Protein AF-A0A939SPZ0-F1 (afdb_monomer_lite)

Secondary structure (DSSP, 8-state):
-----------TT---EEEEPPPSS--GGGSS-HHHHHHHHHHHHH-SEEEESSHHHHHHHHHHTT-TTT--SEEEE---GGGGGGGS-THHHHHHTT-TT---------------------

Radius of gyration: 19.3 Å; chains: 1; bounding box: 54×43×50 Å

Sequence (122 aa):
MTQHFILFSKRREQKYFKYNGTPLKYMGKHMENVIDVANVQRNFYMADKIIVSNEHTKDILIETHNLKNVYSGKIVVAPSPRNSIFFTELRKIRQELDLENKKLFAICLLEGSIGKVKNQRM

pLDDT: mean 83.8, std 16.31, range [29.5, 96.62]

Structure (mmCIF, N/CA/C/O backbone):
data_AF-A0A939SPZ0-F1
#
_entry.id   AF-A0A939SPZ0-F1
#
loop_
_atom_site.group_PDB
_atom_site.id
_atom_site.type_symbol
_atom_site.label_atom_id
_atom_site.label_alt_id
_atom_site.label_comp_id
_atom_site.label_asym_id
_atom_site.label_entity_id
_atom_site.label_seq_id
_atom_site.pdbx_PDB_ins_code
_atom_site.Cartn_x
_atom_site.Cartn_y
_atom_site.Cartn_z
_atom_site.occupancy
_atom_site.B_iso_or_equiv
_atom_site.auth_seq_id
_atom_site.auth_comp_id
_atom_site.auth_asym_id
_atom_site.auth_atom_id
_atom_site.pdbx_PDB_model_nu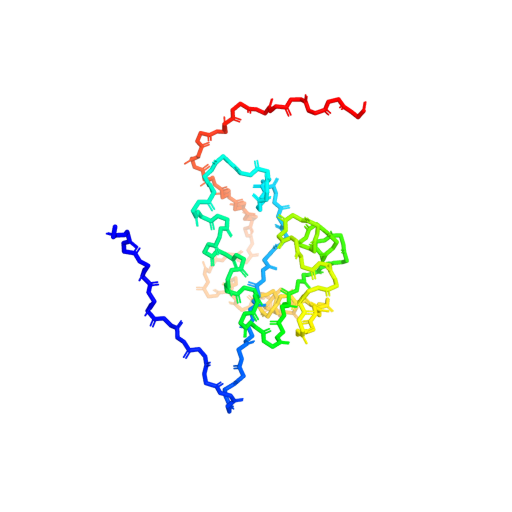m
ATOM 1 N N . MET A 1 1 ? 31.759 7.106 -7.374 1.00 29.62 1 MET A N 1
ATOM 2 C CA . MET A 1 1 ? 31.601 5.988 -6.418 1.00 29.62 1 MET A CA 1
ATOM 3 C C . MET A 1 1 ? 30.538 6.403 -5.402 1.00 29.62 1 MET A C 1
ATOM 5 O O . MET A 1 1 ? 30.865 6.928 -4.351 1.00 29.62 1 MET A O 1
ATOM 9 N N . THR A 1 2 ? 29.260 6.322 -5.772 1.00 29.50 2 THR A N 1
ATOM 10 C CA . THR A 1 2 ? 28.145 6.870 -4.980 1.00 29.50 2 THR A CA 1
ATOM 11 C C . THR A 1 2 ? 27.436 5.738 -4.243 1.00 29.50 2 THR A C 1
ATOM 13 O O . THR A 1 2 ? 26.942 4.795 -4.861 1.00 29.50 2 THR A O 1
ATOM 16 N N . GLN A 1 3 ? 27.453 5.827 -2.911 1.00 35.50 3 GLN A N 1
ATOM 17 C CA . GLN A 1 3 ? 26.886 4.876 -1.955 1.00 35.50 3 GLN A CA 1
ATOM 18 C C . GLN A 1 3 ? 25.441 4.492 -2.311 1.00 35.50 3 GLN A C 1
ATOM 20 O O . GLN A 1 3 ? 24.509 5.266 -2.113 1.00 35.50 3 GLN A O 1
ATOM 25 N N . HIS A 1 4 ? 25.248 3.268 -2.800 1.00 44.91 4 HIS A N 1
ATOM 26 C CA . HIS A 1 4 ? 23.952 2.601 -2.762 1.00 44.91 4 HIS A CA 1
ATOM 27 C C . HIS A 1 4 ? 23.803 1.967 -1.378 1.00 44.91 4 HIS A C 1
ATOM 29 O O . HIS A 1 4 ? 24.484 0.988 -1.073 1.00 44.91 4 HIS A O 1
ATOM 35 N N . PHE A 1 5 ? 22.914 2.492 -0.537 1.00 45.69 5 PHE A N 1
ATOM 36 C CA . PHE A 1 5 ? 22.523 1.811 0.697 1.00 45.69 5 PHE A CA 1
ATOM 37 C C . PHE A 1 5 ? 21.689 0.568 0.347 1.00 45.69 5 PHE A C 1
ATOM 39 O O . PHE A 1 5 ? 20.466 0.605 0.232 1.00 45.69 5 PHE A O 1
ATOM 46 N N . ILE A 1 6 ? 22.382 -0.554 0.145 1.00 56.12 6 ILE A N 1
ATOM 47 C CA . ILE A 1 6 ? 21.825 -1.898 -0.044 1.00 56.12 6 ILE A CA 1
ATOM 48 C C . ILE A 1 6 ? 21.655 -2.524 1.345 1.00 56.12 6 ILE A C 1
ATOM 50 O O . ILE A 1 6 ? 22.377 -3.443 1.711 1.00 56.12 6 ILE A O 1
ATOM 54 N N . LEU A 1 7 ? 20.744 -2.003 2.168 1.00 70.56 7 LEU A N 1
ATOM 55 C CA . LEU A 1 7 ? 20.513 -2.609 3.489 1.00 70.56 7 LEU A CA 1
ATOM 56 C C . LEU A 1 7 ? 19.603 -3.843 3.413 1.00 70.56 7 LEU A C 1
ATOM 58 O O . LEU A 1 7 ? 19.623 -4.678 4.311 1.00 70.56 7 LEU A O 1
ATOM 62 N N . PHE A 1 8 ? 18.842 -4.003 2.326 1.00 80.62 8 PHE A N 1
ATOM 63 C CA . PHE A 1 8 ? 17.942 -5.137 2.145 1.00 80.62 8 PHE A CA 1
ATOM 64 C C . PHE A 1 8 ? 18.077 -5.750 0.747 1.00 80.62 8 PHE A C 1
ATOM 66 O O . PHE A 1 8 ? 17.928 -5.071 -0.271 1.00 80.62 8 PHE A O 1
ATOM 73 N N . SER A 1 9 ? 18.342 -7.056 0.710 1.00 86.44 9 SER A N 1
ATOM 74 C CA . SER A 1 9 ? 18.336 -7.881 -0.497 1.00 86.44 9 SER A CA 1
ATOM 75 C C . SER A 1 9 ? 17.450 -9.096 -0.243 1.00 86.44 9 SER A C 1
ATOM 77 O O . SER A 1 9 ? 17.759 -9.936 0.601 1.00 86.44 9 SER A O 1
ATOM 79 N N . LYS A 1 10 ? 16.316 -9.152 -0.942 1.00 90.25 10 LYS A N 1
ATOM 80 C CA . LYS A 1 10 ? 15.332 -10.225 -0.812 1.00 90.25 10 LYS A CA 1
ATOM 81 C C . LYS A 1 10 ? 15.888 -11.497 -1.453 1.00 90.25 10 LYS A C 1
ATOM 83 O O . LYS A 1 10 ? 16.234 -11.494 -2.634 1.00 90.25 10 LYS A O 1
ATOM 88 N N . ARG A 1 11 ? 15.924 -12.587 -0.689 1.00 92.69 11 ARG A N 1
ATOM 89 C CA . ARG A 1 11 ? 16.310 -13.916 -1.179 1.00 92.69 11 ARG A CA 1
ATOM 90 C C . ARG A 1 11 ? 15.142 -14.609 -1.887 1.00 92.69 11 ARG A C 1
ATOM 92 O O . ARG A 1 11 ? 13.983 -14.244 -1.690 1.00 92.69 11 ARG A O 1
ATOM 99 N N . ARG A 1 12 ? 15.432 -15.604 -2.730 1.00 91.19 12 ARG A N 1
ATOM 100 C CA . ARG A 1 12 ? 14.430 -16.244 -3.610 1.00 91.19 12 ARG A CA 1
ATOM 101 C C . ARG A 1 12 ? 13.319 -16.961 -2.835 1.00 91.19 12 ARG A C 1
ATOM 103 O O . ARG A 1 12 ? 12.181 -16.993 -3.292 1.00 91.19 12 ARG A O 1
ATOM 110 N N . GLU A 1 13 ? 13.644 -17.503 -1.670 1.00 95.88 13 GLU A N 1
ATOM 111 C CA . GLU A 1 13 ? 12.740 -18.207 -0.760 1.00 95.88 13 GLU A CA 1
ATOM 112 C C . GLU A 1 13 ? 11.823 -17.270 0.041 1.00 95.88 13 GLU A C 1
ATOM 114 O O . GLU A 1 13 ? 10.797 -17.700 0.566 1.00 95.88 13 GLU A O 1
ATOM 119 N N . GLN A 1 14 ? 12.162 -15.981 0.133 1.00 94.38 14 GLN A N 1
ATOM 120 C CA . GLN A 1 14 ? 11.422 -15.024 0.949 1.00 94.38 14 GLN A CA 1
ATOM 121 C C . GLN A 1 14 ? 10.197 -14.480 0.211 1.00 94.38 14 GLN A C 1
ATOM 123 O O . GLN A 1 14 ? 10.233 -14.217 -0.993 1.00 94.38 14 GLN A O 1
ATOM 128 N N . LYS A 1 15 ? 9.120 -14.235 0.967 1.00 94.88 15 LYS A N 1
ATOM 129 C CA . LYS A 1 15 ? 7.937 -13.513 0.491 1.00 94.88 15 LYS A CA 1
ATOM 130 C C . LYS A 1 15 ? 7.891 -12.113 1.089 1.00 94.88 15 LYS A C 1
ATOM 132 O O . LYS A 1 15 ? 7.832 -11.957 2.304 1.00 94.88 15 LYS A O 1
ATOM 137 N N . TYR A 1 16 ? 7.914 -11.102 0.230 1.00 95.12 16 TYR A N 1
ATOM 138 C CA . TYR A 1 16 ? 7.877 -9.696 0.599 1.00 95.12 16 TYR A CA 1
ATOM 139 C C . TYR A 1 16 ? 6.549 -9.063 0.179 1.00 95.12 16 TYR A C 1
ATOM 141 O O . TYR A 1 16 ? 6.222 -8.987 -1.006 1.00 95.12 16 TYR A O 1
ATOM 149 N N . PHE A 1 17 ? 5.789 -8.598 1.167 1.00 93.88 17 PHE A N 1
ATOM 150 C CA . PHE A 1 17 ? 4.510 -7.923 0.978 1.00 93.88 17 PHE A CA 1
ATOM 151 C C . PHE A 1 17 ? 4.657 -6.452 1.357 1.00 93.88 17 PHE A C 1
ATOM 153 O O . PHE A 1 17 ? 5.172 -6.132 2.430 1.00 93.88 17 PHE A O 1
ATOM 160 N N . LYS A 1 18 ? 4.181 -5.555 0.494 1.00 91.94 18 LYS A N 1
ATOM 161 C CA . LYS A 1 18 ? 4.199 -4.111 0.732 1.00 91.94 18 LYS A CA 1
ATOM 162 C C . LYS A 1 18 ? 2.775 -3.572 0.726 1.00 91.94 18 LYS A C 1
ATOM 164 O O . LYS A 1 18 ? 2.040 -3.825 -0.217 1.00 91.94 18 LYS A O 1
ATOM 169 N N . TYR A 1 19 ? 2.392 -2.828 1.758 1.00 90.12 19 TYR A N 1
ATOM 170 C CA . TYR A 1 19 ? 1.121 -2.102 1.800 1.00 90.12 19 TYR A CA 1
ATOM 171 C C . TYR A 1 19 ? 1.362 -0.604 1.598 1.00 90.12 19 TYR A C 1
ATOM 173 O O . TYR A 1 19 ? 2.255 -0.035 2.234 1.00 90.12 19 TYR A O 1
ATOM 181 N N . ASN A 1 20 ? 0.529 0.028 0.771 1.00 85.44 20 ASN A N 1
ATOM 182 C CA . ASN A 1 20 ? 0.520 1.469 0.549 1.00 85.44 20 ASN A CA 1
ATOM 183 C C . ASN A 1 20 ? -0.896 2.031 0.749 1.00 85.44 20 ASN A C 1
ATOM 185 O O . ASN A 1 20 ? -1.881 1.491 0.246 1.00 85.44 20 ASN A O 1
ATOM 189 N N . GLY A 1 21 ? -0.984 3.133 1.499 1.00 86.94 21 GLY A N 1
ATOM 190 C CA . GLY A 1 21 ? -2.233 3.872 1.676 1.00 86.94 21 GLY A CA 1
ATOM 191 C C . GLY A 1 21 ? -2.624 4.665 0.430 1.00 86.94 21 GLY A C 1
ATOM 192 O O . GLY A 1 21 ? -1.809 4.861 -0.472 1.00 86.94 21 GLY A O 1
ATOM 193 N N . THR A 1 22 ? -3.868 5.140 0.406 1.00 89.69 22 THR A N 1
ATOM 194 C CA . THR A 1 22 ? -4.370 6.018 -0.657 1.00 89.69 22 THR A CA 1
ATOM 195 C C . THR A 1 22 ? -3.570 7.325 -0.672 1.00 89.69 22 THR A C 1
ATOM 197 O O . THR A 1 22 ? -3.505 8.004 0.358 1.00 89.69 22 THR A O 1
ATOM 200 N N . PRO A 1 23 ? -2.943 7.687 -1.798 1.00 87.12 23 PRO A N 1
ATOM 201 C CA . PRO A 1 23 ? -2.159 8.903 -1.895 1.00 87.12 23 PRO A CA 1
ATOM 202 C C . PRO A 1 23 ? -3.054 10.142 -1.890 1.00 87.12 23 PRO A C 1
ATOM 204 O O . PRO A 1 23 ? -4.083 10.171 -2.555 1.00 87.12 23 PRO A O 1
ATOM 207 N N . LEU A 1 24 ? -2.624 11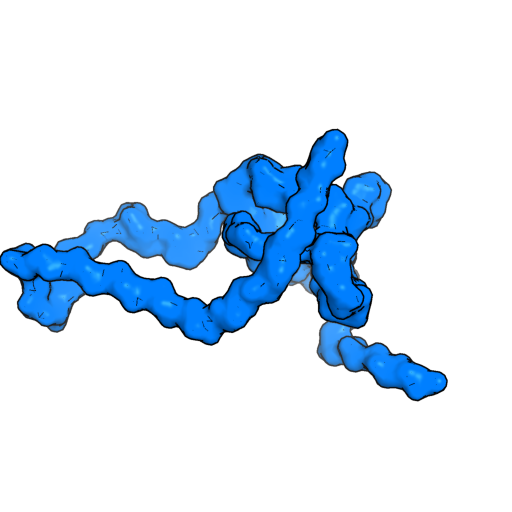.181 -1.170 1.00 87.25 24 LEU A N 1
ATOM 208 C CA . LEU A 1 24 ? -3.190 12.533 -1.277 1.00 87.25 24 LEU A CA 1
ATOM 209 C C . LEU A 1 24 ? -2.235 13.501 -1.993 1.00 87.25 24 LEU A C 1
ATOM 211 O O . LEU A 1 24 ? -2.671 14.414 -2.684 1.00 87.25 24 LEU A O 1
ATOM 215 N N . LYS A 1 25 ? -0.922 13.307 -1.822 1.00 85.31 25 LYS A N 1
ATOM 216 C CA . LYS A 1 25 ? 0.131 14.089 -2.484 1.00 85.31 25 LYS A CA 1
ATOM 217 C C . LYS A 1 25 ? 0.649 13.341 -3.711 1.00 85.31 25 LYS A C 1
ATOM 219 O O . LYS A 1 25 ? 0.623 12.109 -3.739 1.00 85.31 25 LYS A O 1
ATOM 224 N N . TYR A 1 26 ? 1.184 14.091 -4.674 1.00 86.69 26 TYR A N 1
ATOM 225 C CA . TYR A 1 26 ? 1.924 13.520 -5.797 1.00 86.69 26 TYR A CA 1
ATOM 226 C C . TYR A 1 26 ? 3.092 12.650 -5.315 1.00 86.69 26 TYR A C 1
ATOM 228 O O . TYR A 1 26 ? 3.727 12.939 -4.300 1.00 86.69 26 TYR A O 1
ATOM 236 N N . MET A 1 27 ? 3.363 11.578 -6.058 1.00 88.50 27 MET A N 1
ATOM 237 C CA . MET A 1 27 ? 4.393 10.584 -5.754 1.00 88.50 27 MET A CA 1
ATOM 238 C C . MET A 1 27 ? 5.019 10.020 -7.031 1.00 88.50 27 MET A C 1
ATOM 240 O O . MET A 1 27 ? 4.563 10.312 -8.139 1.00 88.50 27 MET A O 1
ATOM 244 N N . GLY A 1 28 ? 6.064 9.206 -6.872 1.00 89.88 28 GLY A N 1
ATOM 245 C CA . GLY A 1 28 ? 6.786 8.603 -7.989 1.00 89.88 28 GLY A CA 1
ATOM 246 C C . GLY A 1 28 ? 7.407 9.672 -8.888 1.00 89.88 28 GLY A C 1
ATOM 247 O O . GLY A 1 28 ? 7.903 10.682 -8.397 1.00 89.88 28 GLY A O 1
ATOM 248 N N . LYS A 1 29 ? 7.326 9.491 -10.207 1.00 90.56 29 LYS A N 1
ATOM 249 C CA . LYS A 1 29 ? 7.897 10.389 -11.231 1.00 90.56 29 LYS A CA 1
ATOM 250 C C . LYS A 1 29 ? 7.483 11.868 -11.134 1.00 90.56 29 LYS A C 1
ATOM 252 O O . LYS A 1 29 ? 8.093 12.703 -11.787 1.00 90.56 29 LYS A O 1
ATOM 257 N N . HIS A 1 30 ? 6.448 12.194 -10.359 1.00 88.50 30 HIS A N 1
ATOM 258 C CA . HIS A 1 30 ? 6.008 13.573 -10.125 1.00 88.50 30 HIS A CA 1
ATOM 259 C C . HIS A 1 30 ? 6.751 14.270 -8.973 1.00 88.50 30 HIS A C 1
ATOM 261 O O . HIS A 1 30 ? 6.528 15.455 -8.734 1.00 88.50 30 HIS A O 1
ATOM 267 N N . MET A 1 31 ? 7.614 13.556 -8.245 1.00 87.44 31 MET A N 1
ATOM 268 C CA . MET A 1 31 ? 8.489 14.137 -7.228 1.00 87.44 31 MET A CA 1
ATOM 269 C C . MET A 1 31 ? 9.762 14.719 -7.848 1.00 87.44 31 MET A C 1
ATOM 271 O O . MET A 1 31 ? 10.291 14.183 -8.817 1.00 87.44 31 MET A O 1
ATOM 275 N N . GLU A 1 32 ? 10.291 15.786 -7.245 1.00 87.75 32 GLU A N 1
ATOM 276 C CA . GLU A 1 32 ? 11.536 16.424 -7.705 1.00 87.75 32 GLU A CA 1
ATOM 277 C C . GLU A 1 32 ? 12.786 15.606 -7.331 1.00 87.75 32 GLU A C 1
ATOM 279 O O . GLU A 1 32 ? 13.758 15.579 -8.083 1.00 87.75 32 GLU A O 1
ATOM 284 N N . ASN A 1 33 ? 12.760 14.889 -6.198 1.00 88.94 33 ASN A N 1
ATOM 285 C CA . ASN A 1 33 ? 13.888 14.068 -5.758 1.00 88.94 33 ASN A CA 1
ATOM 286 C C . ASN A 1 33 ? 13.862 12.667 -6.389 1.00 88.94 33 ASN A C 1
ATOM 288 O O . ASN A 1 33 ? 13.196 11.752 -5.902 1.00 88.94 33 ASN A O 1
ATOM 292 N N . VAL A 1 34 ? 14.653 12.485 -7.444 1.00 87.38 34 VAL A N 1
ATOM 293 C CA . VAL A 1 34 ? 14.770 11.218 -8.183 1.00 87.38 34 VAL A CA 1
ATOM 294 C C . VAL A 1 34 ? 15.319 10.073 -7.321 1.00 87.38 34 VAL A C 1
ATOM 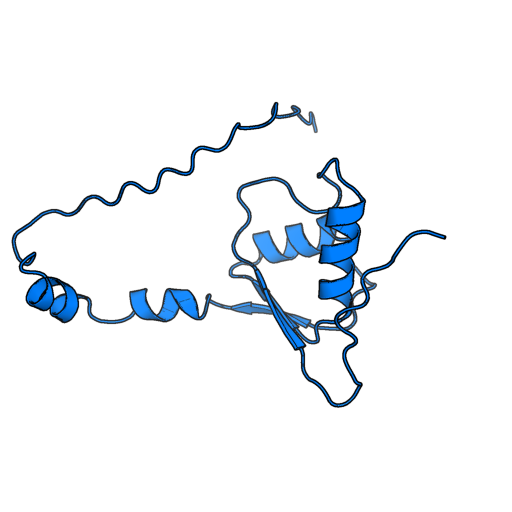296 O O . VAL A 1 34 ? 14.934 8.922 -7.524 1.00 87.38 34 VAL A O 1
ATOM 299 N N . ILE A 1 35 ? 16.184 10.359 -6.340 1.00 88.25 35 ILE A N 1
ATOM 300 C CA . ILE A 1 35 ? 16.773 9.323 -5.474 1.00 88.25 35 ILE A CA 1
ATOM 301 C C . ILE A 1 35 ? 15.686 8.677 -4.607 1.00 88.25 35 ILE A C 1
ATOM 303 O O . ILE A 1 35 ? 15.640 7.452 -4.477 1.00 88.25 35 ILE A O 1
ATOM 307 N N . ASP A 1 36 ? 14.765 9.481 -4.074 1.00 87.06 36 ASP A N 1
ATOM 308 C CA . ASP A 1 36 ? 13.641 8.982 -3.275 1.00 87.06 36 ASP A CA 1
ATOM 309 C C . ASP A 1 36 ? 12.719 8.098 -4.117 1.00 87.06 36 ASP A C 1
ATOM 311 O O . ASP A 1 36 ? 12.320 7.011 -3.687 1.00 87.06 36 ASP A O 1
ATOM 315 N N . VAL A 1 37 ? 12.443 8.523 -5.354 1.00 90.00 37 VAL A N 1
ATOM 316 C CA . VAL A 1 37 ? 11.645 7.746 -6.310 1.00 90.00 37 VAL A CA 1
ATOM 317 C C . VAL A 1 37 ? 12.311 6.404 -6.602 1.00 90.00 37 VAL A C 1
ATOM 319 O O . VAL A 1 37 ? 11.655 5.368 -6.498 1.00 90.00 37 VAL A O 1
ATOM 322 N N . ALA A 1 38 ? 13.615 6.397 -6.893 1.00 89.31 38 ALA A N 1
ATOM 323 C CA . ALA A 1 38 ? 14.367 5.178 -7.182 1.00 89.31 38 ALA A CA 1
ATOM 324 C C . ALA A 1 38 ? 14.361 4.195 -5.998 1.00 89.31 38 ALA A C 1
ATOM 326 O O . ALA A 1 38 ? 14.189 2.988 -6.190 1.00 89.31 38 ALA A O 1
ATOM 327 N N . ASN A 1 39 ? 14.482 4.699 -4.767 1.00 88.56 39 ASN A N 1
ATOM 328 C CA . ASN A 1 39 ? 14.436 3.878 -3.558 1.00 88.56 39 ASN A CA 1
ATOM 329 C C . ASN A 1 39 ? 13.067 3.216 -3.358 1.00 88.56 39 ASN A C 1
ATOM 331 O O . ASN A 1 39 ? 12.979 2.019 -3.065 1.00 88.56 39 ASN A O 1
ATOM 335 N N . VAL A 1 40 ? 11.980 3.969 -3.535 1.00 90.88 40 VAL A N 1
ATOM 336 C CA . VAL A 1 40 ? 10.616 3.429 -3.430 1.00 90.88 40 VAL A CA 1
ATOM 337 C C . VAL A 1 40 ? 10.343 2.431 -4.557 1.00 90.88 40 VAL A C 1
ATOM 339 O O . VAL A 1 40 ? 9.854 1.329 -4.304 1.00 90.88 40 VAL A O 1
ATOM 342 N N . GLN A 1 41 ? 10.730 2.771 -5.785 1.00 92.19 41 GLN A N 1
ATOM 343 C CA . GLN A 1 41 ? 10.544 1.929 -6.961 1.00 92.19 41 GLN A CA 1
ATOM 344 C C . GLN A 1 41 ? 11.306 0.598 -6.844 1.00 92.19 41 GLN A C 1
ATOM 346 O O . GLN A 1 41 ? 10.742 -0.461 -7.119 1.00 92.19 41 GLN A O 1
ATOM 351 N N . ARG A 1 42 ? 12.549 0.612 -6.341 1.00 90.56 42 ARG A N 1
ATOM 352 C CA . ARG A 1 42 ? 13.313 -0.610 -6.038 1.00 90.56 42 ARG A CA 1
ATOM 353 C C . ARG A 1 42 ? 12.565 -1.520 -5.063 1.00 90.56 42 ARG A C 1
ATOM 355 O O . ARG A 1 42 ? 12.484 -2.724 -5.299 1.00 90.56 42 ARG A O 1
ATOM 362 N N . ASN A 1 43 ? 11.998 -0.959 -3.994 1.00 92.00 43 ASN A N 1
ATOM 363 C CA . ASN A 1 43 ? 11.219 -1.736 -3.027 1.00 92.00 43 ASN A CA 1
ATOM 364 C C . ASN A 1 43 ? 9.987 -2.386 -3.671 1.00 92.00 43 ASN A C 1
ATOM 366 O O . ASN A 1 43 ? 9.672 -3.534 -3.357 1.00 92.00 43 ASN A O 1
ATOM 370 N N . PHE A 1 44 ? 9.321 -1.691 -4.597 1.00 94.50 44 PHE A N 1
ATOM 371 C CA . PHE A 1 44 ? 8.212 -2.272 -5.352 1.00 94.50 44 PHE A CA 1
ATOM 372 C C . PHE A 1 44 ? 8.656 -3.431 -6.234 1.00 94.50 44 PHE A C 1
ATOM 374 O O . PHE A 1 44 ? 8.035 -4.486 -6.166 1.00 94.50 44 PHE A O 1
ATOM 381 N N . TYR A 1 45 ? 9.762 -3.303 -6.970 1.00 94.06 45 TYR A N 1
ATOM 382 C CA . TYR A 1 45 ? 10.264 -4.405 -7.797 1.00 94.06 45 TYR A CA 1
ATOM 383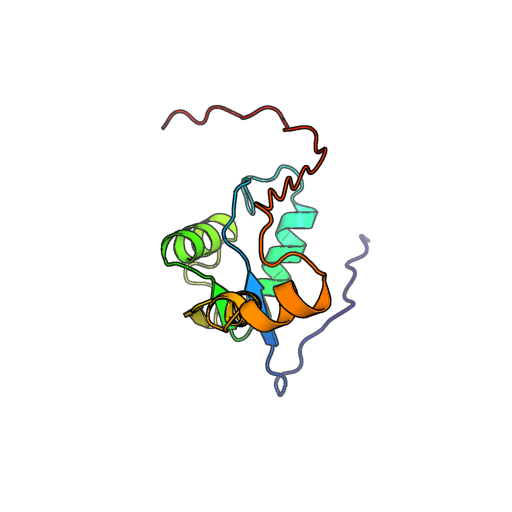 C C . TYR A 1 45 ? 10.686 -5.640 -6.993 1.00 94.06 45 TYR A C 1
ATOM 385 O O . TYR A 1 45 ? 10.641 -6.753 -7.511 1.00 94.06 45 TYR A O 1
ATOM 393 N N . MET A 1 46 ? 11.062 -5.476 -5.724 1.00 93.38 46 MET A N 1
ATOM 394 C CA . MET A 1 46 ? 11.381 -6.604 -4.845 1.00 93.38 46 MET A CA 1
ATOM 395 C C . MET A 1 46 ? 10.129 -7.298 -4.276 1.00 93.38 46 MET A C 1
ATOM 397 O O . MET A 1 46 ? 10.197 -8.469 -3.890 1.00 93.38 46 MET A O 1
ATOM 401 N N . ALA A 1 47 ? 8.991 -6.608 -4.186 1.00 94.88 47 ALA A N 1
ATOM 402 C CA . ALA A 1 47 ? 7.787 -7.123 -3.537 1.00 94.88 47 ALA A CA 1
ATOM 403 C C . ALA A 1 47 ? 7.109 -8.230 -4.360 1.00 94.88 47 ALA A C 1
ATOM 405 O O . ALA A 1 47 ? 6.866 -8.074 -5.550 1.00 94.88 47 ALA A O 1
ATOM 406 N N . ASP A 1 48 ? 6.716 -9.334 -3.722 1.00 96.62 48 ASP A N 1
ATOM 407 C CA . ASP A 1 48 ? 5.851 -10.342 -4.358 1.00 96.62 48 ASP A CA 1
ATOM 408 C C . ASP A 1 48 ? 4.421 -9.837 -4.503 1.00 96.62 48 ASP A C 1
ATOM 410 O O . ASP A 1 48 ? 3.735 -10.188 -5.466 1.00 96.62 48 ASP A O 1
ATOM 414 N N . LYS A 1 49 ? 3.962 -9.032 -3.535 1.00 96.00 49 LYS A N 1
ATOM 415 C CA . LYS A 1 49 ? 2.679 -8.344 -3.633 1.00 96.00 49 LYS A CA 1
ATOM 416 C C . LYS A 1 49 ? 2.751 -6.916 -3.122 1.00 96.00 49 LYS A C 1
ATOM 418 O O . LYS A 1 49 ? 3.305 -6.660 -2.050 1.00 96.00 49 LYS A O 1
ATOM 423 N N . ILE A 1 50 ? 2.096 -6.026 -3.853 1.00 95.81 50 ILE A N 1
ATOM 424 C CA . ILE A 1 50 ? 1.798 -4.659 -3.429 1.00 95.81 50 ILE A CA 1
ATOM 425 C C . ILE A 1 50 ? 0.301 -4.602 -3.134 1.00 95.81 50 ILE A C 1
ATOM 427 O O . ILE A 1 50 ? -0.507 -4.991 -3.969 1.00 95.81 50 ILE A O 1
ATOM 431 N N . ILE A 1 51 ? -0.072 -4.160 -1.942 1.00 95.38 51 ILE A N 1
ATOM 432 C CA . ILE A 1 51 ? -1.454 -4.101 -1.475 1.00 95.38 51 ILE A CA 1
ATOM 433 C C . ILE A 1 51 ? -1.870 -2.638 -1.405 1.00 95.38 51 ILE A C 1
ATOM 435 O O . ILE A 1 51 ? -1.189 -1.825 -0.775 1.00 95.38 51 ILE A O 1
ATOM 439 N N . VAL A 1 52 ? -2.996 -2.322 -2.035 1.00 95.44 52 VAL A N 1
ATOM 440 C CA . VAL A 1 52 ? -3.589 -0.982 -2.057 1.00 95.44 52 VAL A CA 1
ATOM 441 C C . VAL A 1 52 ? -5.079 -1.059 -1.749 1.00 95.44 52 VAL A C 1
ATOM 443 O O . VAL A 1 52 ? -5.710 -2.093 -1.946 1.00 95.44 52 VAL A O 1
ATOM 446 N N . SER A 1 53 ? -5.652 0.042 -1.263 1.00 92.88 53 SER A N 1
ATOM 447 C CA . SER A 1 53 ? -7.031 0.048 -0.750 1.00 92.88 53 SER A CA 1
ATOM 448 C C . SER A 1 53 ? -8.123 0.250 -1.810 1.00 92.88 53 SER A C 1
ATOM 450 O O . SER A 1 53 ? -9.295 0.092 -1.493 1.00 92.88 53 SER A O 1
ATOM 452 N N . ASN A 1 54 ? -7.784 0.640 -3.042 1.00 93.69 54 ASN A N 1
ATOM 453 C CA . ASN A 1 54 ? -8.746 0.872 -4.129 1.00 93.69 54 ASN A CA 1
ATOM 454 C C . ASN A 1 54 ? -8.060 0.797 -5.507 1.00 93.69 54 ASN A C 1
ATOM 456 O O . ASN A 1 54 ? -6.836 0.918 -5.598 1.00 93.69 54 ASN A O 1
ATOM 460 N N . GLU A 1 55 ? -8.857 0.629 -6.567 1.00 95.69 55 GLU A N 1
ATOM 461 C CA . GLU A 1 55 ? -8.373 0.545 -7.957 1.00 95.69 55 GLU A CA 1
ATOM 462 C C . GLU A 1 55 ? -7.698 1.842 -8.425 1.00 95.69 55 GLU A C 1
ATOM 464 O O . GLU A 1 55 ? -6.631 1.800 -9.025 1.00 95.69 55 GLU A O 1
ATOM 469 N N . HIS A 1 56 ? -8.224 3.009 -8.050 1.00 94.25 56 HIS A N 1
ATOM 470 C CA . HIS A 1 56 ? -7.618 4.286 -8.436 1.00 94.25 56 HIS A CA 1
ATOM 471 C C . HIS A 1 56 ? -6.162 4.423 -7.950 1.00 94.25 56 HIS A C 1
ATOM 473 O O . HIS A 1 56 ? -5.270 4.839 -8.686 1.00 94.25 56 HIS A O 1
ATOM 479 N N . THR A 1 57 ? -5.894 4.001 -6.712 1.00 94.44 57 THR A N 1
ATOM 480 C CA . THR A 1 57 ? -4.542 3.991 -6.139 1.00 94.44 57 THR A CA 1
ATOM 481 C C . THR A 1 57 ? -3.638 3.006 -6.868 1.00 94.44 57 THR A C 1
ATOM 483 O O . THR A 1 57 ? -2.459 3.298 -7.054 1.00 94.44 57 THR A O 1
ATOM 486 N N . LYS A 1 58 ? -4.170 1.847 -7.278 1.00 95.50 58 LYS A N 1
ATOM 487 C CA . LYS A 1 58 ? -3.431 0.859 -8.073 1.00 95.50 58 LYS A CA 1
ATOM 488 C C . LYS A 1 58 ? -2.964 1.474 -9.389 1.00 95.50 58 LYS A C 1
ATOM 490 O O . LYS A 1 58 ? -1.775 1.384 -9.689 1.00 95.50 58 LYS A O 1
ATOM 495 N N . ASP A 1 59 ? -3.857 2.139 -10.115 1.00 95.56 59 ASP A N 1
ATOM 496 C CA . ASP A 1 59 ? -3.542 2.754 -11.407 1.00 95.56 59 ASP A CA 1
ATOM 497 C C . ASP A 1 59 ? -2.489 3.860 -11.265 1.00 95.56 59 ASP A C 1
ATOM 499 O O . ASP A 1 59 ? -1.473 3.838 -11.967 1.00 95.56 59 ASP A O 1
ATOM 503 N N . ILE A 1 60 ? -2.652 4.748 -10.275 1.00 94.06 60 ILE A N 1
ATOM 504 C CA . ILE A 1 60 ? -1.658 5.786 -9.960 1.00 94.06 60 ILE A CA 1
ATOM 505 C C . ILE A 1 60 ? -0.300 5.159 -9.632 1.00 94.06 60 ILE A C 1
ATOM 507 O O . ILE A 1 60 ? 0.724 5.611 -10.142 1.00 94.06 60 ILE A O 1
ATOM 511 N N . LEU A 1 61 ? -0.246 4.123 -8.791 1.00 94.69 61 LEU A N 1
ATOM 512 C CA . LEU A 1 61 ? 1.021 3.485 -8.412 1.00 94.69 61 LEU A CA 1
ATOM 513 C C . LEU A 1 61 ? 1.729 2.867 -9.617 1.00 94.69 61 LEU A C 1
ATOM 515 O O . LEU A 1 61 ? 2.942 3.037 -9.766 1.00 94.69 61 LEU A O 1
ATOM 519 N N . ILE A 1 62 ? 0.969 2.185 -10.478 1.00 95.31 62 ILE A N 1
ATOM 520 C CA . ILE A 1 62 ? 1.488 1.556 -11.693 1.00 95.31 62 ILE A CA 1
ATOM 521 C C . ILE A 1 62 ? 2.130 2.598 -12.605 1.00 95.31 62 ILE A C 1
ATOM 523 O O . ILE A 1 62 ? 3.241 2.387 -13.098 1.00 95.31 62 ILE A O 1
ATOM 527 N N . GLU A 1 63 ? 1.439 3.715 -12.815 1.00 94.69 63 GLU A N 1
ATOM 528 C CA . GLU A 1 63 ? 1.867 4.759 -13.737 1.00 94.69 63 GLU A CA 1
ATOM 529 C C . GLU A 1 63 ? 3.026 5.599 -13.184 1.00 94.69 63 GLU A C 1
ATOM 531 O O . GLU A 1 63 ? 3.995 5.884 -13.891 1.00 94.69 63 GLU A O 1
ATOM 536 N N . THR A 1 64 ? 2.948 5.997 -11.915 1.00 93.62 64 THR A N 1
ATOM 537 C CA . THR A 1 64 ? 3.916 6.919 -11.305 1.00 93.62 64 THR A CA 1
ATOM 538 C C . THR A 1 64 ? 5.249 6.262 -10.965 1.00 93.62 64 THR A C 1
ATOM 540 O O . THR A 1 64 ? 6.263 6.956 -10.923 1.00 93.62 64 THR A O 1
ATOM 543 N N . HIS A 1 65 ? 5.276 4.943 -10.752 1.00 94.31 65 HIS A N 1
ATOM 544 C CA . HIS A 1 65 ? 6.493 4.187 -10.427 1.00 94.31 65 HIS A CA 1
ATOM 545 C C . HIS A 1 65 ? 6.943 3.260 -11.564 1.00 94.31 65 HIS A C 1
ATOM 547 O O . HIS A 1 65 ? 7.764 2.372 -11.341 1.00 94.31 65 HIS A O 1
ATOM 553 N N . ASN A 1 66 ? 6.420 3.455 -12.781 1.00 94.56 66 ASN A N 1
ATOM 554 C CA . ASN A 1 66 ? 6.806 2.701 -13.980 1.00 94.56 66 ASN A CA 1
ATOM 555 C C . ASN A 1 66 ? 6.726 1.173 -13.787 1.00 94.56 66 ASN A C 1
ATOM 557 O O . ASN A 1 66 ? 7.623 0.421 -14.174 1.00 94.56 66 ASN A O 1
ATOM 561 N N . LEU A 1 67 ? 5.654 0.696 -13.148 1.00 95.50 67 LEU A N 1
ATOM 562 C CA . LEU A 1 67 ? 5.474 -0.733 -12.859 1.00 95.50 67 LEU A CA 1
ATOM 563 C C . LEU A 1 67 ? 4.821 -1.481 -14.027 1.00 95.50 67 LEU A C 1
ATOM 565 O O . LEU A 1 67 ? 4.911 -2.708 -14.099 1.00 95.50 67 LEU A O 1
ATOM 569 N N . LYS A 1 68 ? 4.168 -0.754 -14.943 1.00 95.56 68 LYS A N 1
ATOM 570 C CA . LYS A 1 68 ? 3.452 -1.323 -16.089 1.00 95.56 68 LYS A CA 1
ATOM 571 C C . LYS A 1 68 ? 4.384 -2.211 -16.916 1.00 95.56 68 LYS A C 1
ATOM 573 O O . LYS A 1 68 ? 5.428 -1.753 -17.362 1.00 95.56 68 LYS A O 1
ATOM 578 N N . ASN A 1 69 ? 3.990 -3.466 -17.126 1.00 93.19 69 ASN A N 1
ATOM 579 C CA . ASN A 1 69 ? 4.709 -4.483 -17.911 1.00 93.19 69 ASN A CA 1
ATOM 580 C C . ASN A 1 69 ? 6.113 -4.880 -17.402 1.00 93.19 69 ASN A C 1
ATOM 582 O O . ASN A 1 69 ? 6.749 -5.725 -18.024 1.00 93.19 69 ASN A O 1
ATOM 586 N N . VAL A 1 70 ? 6.598 -4.309 -16.294 1.00 95.06 70 VAL A N 1
ATOM 587 C CA . VAL A 1 70 ? 7.945 -4.578 -15.751 1.00 95.06 70 VAL A CA 1
ATOM 588 C C . VAL A 1 70 ? 7.876 -5.243 -14.378 1.00 95.06 70 VAL A C 1
ATOM 590 O O . VAL A 1 70 ? 8.708 -6.084 -14.043 1.00 95.06 70 VAL A O 1
ATOM 593 N N . TYR A 1 71 ? 6.881 -4.888 -13.562 1.00 96.19 71 TYR A N 1
ATOM 594 C CA . TYR A 1 71 ? 6.694 -5.496 -12.251 1.00 96.19 71 TYR A CA 1
ATOM 595 C C . TYR A 1 71 ? 6.214 -6.948 -12.379 1.00 96.19 71 TYR A C 1
ATOM 597 O O . TYR A 1 71 ? 5.173 -7.216 -12.973 1.00 96.19 71 TYR A O 1
ATOM 605 N N . SER A 1 72 ? 6.968 -7.883 -11.797 1.00 94.25 72 SER A N 1
ATOM 606 C CA . SER A 1 72 ? 6.707 -9.328 -11.879 1.00 94.25 72 SER A CA 1
ATOM 607 C C . SER A 1 72 ? 5.833 -9.882 -10.748 1.00 94.25 72 SER A C 1
ATOM 609 O O . SER A 1 72 ? 5.413 -11.039 -10.804 1.00 94.25 72 SER A O 1
ATOM 611 N N . GLY A 1 73 ? 5.567 -9.089 -9.707 1.00 95.12 73 GLY A N 1
ATOM 612 C CA . GLY A 1 73 ? 4.677 -9.474 -8.614 1.00 95.12 73 GLY A CA 1
ATOM 613 C C . GLY A 1 73 ? 3.207 -9.158 -8.904 1.00 95.12 73 GLY A C 1
ATOM 614 O O . GLY A 1 73 ? 2.809 -8.883 -10.035 1.00 95.12 73 GLY A O 1
ATOM 615 N N . LYS A 1 74 ? 2.368 -9.202 -7.864 1.00 96.31 74 LYS A N 1
ATOM 616 C CA . LYS A 1 74 ? 0.923 -8.939 -7.981 1.00 96.31 74 LYS A CA 1
ATOM 617 C C . LYS A 1 74 ? 0.520 -7.688 -7.216 1.00 96.31 74 LYS A C 1
ATOM 619 O O . LYS A 1 74 ? 0.784 -7.582 -6.022 1.00 96.31 74 LYS A O 1
ATOM 624 N N . ILE A 1 75 ? -0.193 -6.778 -7.871 1.00 96.31 75 ILE A N 1
ATOM 625 C CA . ILE A 1 75 ? -0.855 -5.676 -7.170 1.00 96.31 75 ILE A CA 1
ATOM 626 C C . ILE A 1 75 ? -2.259 -6.141 -6.782 1.00 96.31 75 ILE A C 1
ATOM 628 O O . ILE A 1 75 ? -3.047 -6.529 -7.643 1.00 96.31 75 ILE A O 1
ATOM 632 N N . VAL A 1 76 ? -2.545 -6.152 -5.483 1.00 96.12 76 VAL A N 1
ATOM 633 C CA . VAL A 1 76 ? -3.800 -6.628 -4.900 1.00 96.12 76 VAL A CA 1
ATOM 634 C C . VAL A 1 76 ? -4.569 -5.441 -4.345 1.00 96.12 76 VAL A C 1
ATOM 636 O O . VAL A 1 76 ? -4.045 -4.682 -3.529 1.00 96.12 76 VAL A O 1
ATOM 639 N N . VAL A 1 77 ? -5.825 -5.313 -4.759 1.00 96.06 77 VAL A N 1
ATOM 640 C CA . VAL A 1 77 ? -6.756 -4.359 -4.162 1.00 96.06 77 VAL A CA 1
ATOM 641 C C . VAL A 1 77 ? -7.472 -5.056 -3.012 1.00 96.06 77 VAL A C 1
ATOM 643 O O . VAL A 1 77 ? -8.210 -6.015 -3.225 1.00 96.06 77 VAL A O 1
ATOM 646 N N . ALA A 1 78 ? -7.191 -4.622 -1.786 1.00 92.44 78 ALA A N 1
ATOM 647 C CA . ALA A 1 78 ? -7.782 -5.174 -0.573 1.00 92.44 78 ALA A CA 1
ATOM 648 C C . ALA A 1 78 ? -7.830 -4.113 0.539 1.00 92.44 78 ALA A C 1
ATOM 650 O O . ALA A 1 78 ? -6.980 -3.217 0.567 1.00 92.44 78 ALA A O 1
ATOM 651 N N . PRO A 1 79 ? -8.780 -4.213 1.488 1.00 86.88 79 PRO A N 1
ATOM 652 C CA . PRO A 1 79 ? -8.824 -3.319 2.636 1.00 86.88 79 PRO A CA 1
ATOM 653 C C . PRO A 1 79 ? -7.508 -3.322 3.418 1.00 86.88 79 PRO A C 1
ATOM 655 O O . PRO A 1 79 ? -6.874 -4.362 3.608 1.00 86.88 79 PRO A O 1
ATOM 658 N N . SER A 1 80 ? -7.118 -2.149 3.916 1.00 86.12 80 SER A N 1
ATOM 659 C CA . SER A 1 80 ? -5.991 -2.016 4.839 1.00 86.12 80 SER A CA 1
ATOM 660 C C . SER A 1 80 ? -6.180 -2.912 6.065 1.00 86.12 80 SER A C 1
ATOM 662 O O . SER A 1 80 ? -7.186 -2.748 6.763 1.00 86.12 80 SER A O 1
ATOM 664 N N . PRO A 1 81 ? -5.201 -3.762 6.429 1.00 85.62 81 PRO A N 1
ATOM 665 C CA . PRO A 1 81 ? -5.260 -4.521 7.677 1.00 85.62 81 PRO A CA 1
ATOM 666 C C . PRO A 1 81 ? -5.431 -3.619 8.907 1.00 85.62 81 PRO A C 1
ATOM 668 O O . PRO A 1 81 ? -6.119 -3.988 9.855 1.00 85.62 81 PRO A O 1
ATOM 671 N N . ARG A 1 82 ? -4.873 -2.397 8.872 1.00 85.19 82 ARG A N 1
ATOM 672 C CA . ARG A 1 82 ? -5.021 -1.402 9.948 1.00 85.19 82 ARG A CA 1
ATOM 673 C C . ARG A 1 82 ? -6.465 -0.924 10.112 1.00 85.19 82 ARG A C 1
ATOM 675 O O . ARG A 1 82 ? -6.863 -0.580 11.217 1.00 85.19 82 ARG A O 1
ATOM 682 N N . ASN A 1 83 ? -7.247 -0.918 9.037 1.00 88.50 83 ASN A N 1
ATOM 683 C CA . ASN A 1 83 ? -8.628 -0.449 9.082 1.00 88.50 83 ASN A CA 1
ATOM 684 C C . ASN A 1 83 ? -9.592 -1.516 9.621 1.00 88.50 83 ASN A C 1
ATOM 686 O O . ASN A 1 83 ? -10.769 -1.220 9.793 1.00 88.50 83 ASN A O 1
ATOM 690 N N . SER A 1 84 ? -9.112 -2.730 9.917 1.00 88.31 84 SER A N 1
ATOM 691 C CA . SER A 1 84 ? -9.932 -3.812 10.479 1.00 88.31 84 SER A CA 1
ATOM 692 C C . SER A 1 84 ? -10.662 -3.403 11.764 1.00 88.31 84 SER A C 1
ATOM 694 O O . SER A 1 84 ? -11.826 -3.750 11.935 1.00 88.31 84 SER A O 1
ATOM 696 N N . ILE A 1 85 ? -10.028 -2.597 12.623 1.00 87.31 85 ILE A N 1
ATOM 697 C CA . ILE A 1 85 ? -10.615 -2.141 13.891 1.00 87.31 85 ILE A CA 1
ATOM 698 C C . ILE A 1 85 ? -11.882 -1.293 13.701 1.00 87.31 85 ILE A C 1
ATOM 700 O O . ILE A 1 85 ? -12.764 -1.315 14.556 1.00 87.31 85 ILE A O 1
ATOM 704 N N . PHE A 1 86 ? -12.032 -0.603 12.564 1.00 85.25 86 PHE A N 1
ATOM 705 C CA . PHE A 1 86 ? -13.242 0.174 12.269 1.00 85.25 86 PHE A CA 1
ATOM 706 C C . PHE A 1 86 ? -14.477 -0.703 12.031 1.00 85.25 86 PHE A C 1
ATOM 708 O O . PHE A 1 86 ? -15.592 -0.194 12.057 1.00 85.25 86 PHE A O 1
ATOM 715 N N . PHE A 1 87 ? -14.287 -2.010 11.830 1.00 84.75 87 PHE A N 1
ATOM 716 C CA . PHE A 1 87 ? -15.366 -2.992 11.712 1.00 84.75 87 PHE A CA 1
ATOM 717 C C . PHE A 1 87 ? -15.680 -3.695 13.045 1.00 84.75 87 PHE A C 1
ATOM 719 O O . PHE A 1 87 ? -16.466 -4.637 13.066 1.00 84.75 87 PHE A O 1
ATOM 726 N N . THR A 1 88 ? -15.068 -3.263 14.154 1.00 84.25 88 THR A N 1
ATOM 727 C CA . THR A 1 88 ? -15.304 -3.810 15.501 1.00 84.25 88 THR A CA 1
ATOM 728 C C . THR A 1 88 ? -16.104 -2.839 16.372 1.00 84.25 88 THR A C 1
ATOM 730 O O . THR A 1 88 ? -16.133 -1.635 16.113 1.00 84.25 88 THR A O 1
ATOM 733 N N . GLU 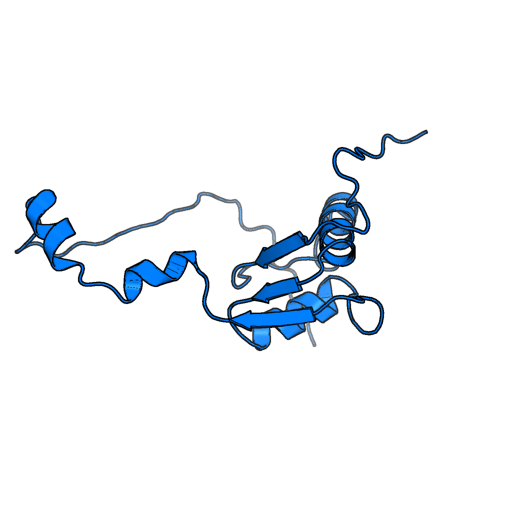A 1 89 ? -16.767 -3.341 17.418 1.00 81.00 89 GLU A N 1
ATOM 734 C CA . GLU A 1 89 ? -17.553 -2.486 18.311 1.00 81.00 89 GLU A CA 1
ATOM 735 C C . GLU A 1 89 ? -16.674 -1.560 19.169 1.00 81.00 89 GLU A C 1
ATOM 737 O O . GLU A 1 89 ? -15.950 -1.994 20.064 1.00 81.00 89 GLU A O 1
ATOM 742 N N . LEU A 1 90 ? -16.820 -0.249 18.961 1.00 79.69 90 LEU A N 1
ATOM 743 C CA . LEU A 1 90 ? -16.080 0.801 19.677 1.00 79.69 90 LEU A CA 1
ATOM 744 C C . LEU A 1 90 ? -16.603 1.080 21.097 1.00 79.69 90 LEU A C 1
ATOM 746 O O . LEU A 1 90 ? -16.061 1.938 21.797 1.00 79.69 90 LEU A O 1
ATOM 750 N N . ARG A 1 91 ? -17.672 0.396 21.531 1.00 79.19 91 ARG A N 1
ATOM 751 C CA . ARG A 1 91 ? -18.349 0.670 22.808 1.00 79.19 91 ARG A CA 1
ATOM 752 C C . ARG A 1 91 ? -17.403 0.498 23.995 1.00 79.19 91 ARG A C 1
ATOM 754 O O . ARG A 1 91 ? -17.370 1.376 24.846 1.00 79.19 91 ARG A O 1
ATOM 761 N N . LYS A 1 92 ? -16.570 -0.548 23.990 1.00 84.75 92 LYS A N 1
ATOM 762 C CA . LYS A 1 92 ? -15.601 -0.827 25.066 1.00 84.75 92 LYS A CA 1
ATOM 763 C C . LYS A 1 92 ? -14.595 0.309 25.265 1.00 84.75 92 LYS A C 1
ATOM 765 O O . LYS A 1 92 ? -14.402 0.758 26.384 1.00 84.75 92 LYS A O 1
ATOM 770 N N . ILE A 1 93 ? -14.055 0.856 24.173 1.00 87.81 93 ILE A N 1
ATOM 771 C CA . ILE A 1 93 ? -13.073 1.953 24.223 1.00 87.81 93 ILE A CA 1
ATOM 772 C C . ILE A 1 93 ? -13.686 3.217 24.846 1.00 87.81 93 ILE A C 1
ATOM 774 O O . ILE A 1 93 ? -13.022 3.935 25.587 1.00 87.81 93 ILE A O 1
ATOM 778 N N . ARG A 1 94 ? -14.967 3.506 24.576 1.00 88.62 94 ARG A N 1
ATOM 779 C CA . ARG A 1 94 ? -15.641 4.673 25.175 1.00 88.62 94 ARG A CA 1
ATOM 780 C C . ARG A 1 94 ? -15.900 4.500 26.669 1.00 88.62 94 ARG A C 1
ATOM 782 O O . ARG A 1 94 ? -15.856 5.501 27.375 1.00 88.62 94 ARG A O 1
ATOM 789 N N . GLN A 1 95 ? -16.164 3.272 27.116 1.00 89.38 95 GLN A N 1
ATOM 790 C CA . GLN A 1 95 ? -16.338 2.940 28.533 1.00 89.38 95 GLN A CA 1
ATOM 791 C C . GLN A 1 95 ? -15.006 3.057 29.282 1.00 89.38 95 GLN A C 1
ATOM 793 O O . GLN A 1 95 ? -14.930 3.736 30.298 1.00 89.38 95 GLN A O 1
ATOM 798 N N . GLU A 1 96 ? -13.935 2.477 28.731 1.00 91.50 96 GLU A N 1
ATOM 799 C CA . GLU A 1 96 ? -12.583 2.530 29.313 1.00 91.50 96 GLU A CA 1
ATOM 800 C C . GLU A 1 96 ? -12.046 3.961 29.469 1.00 91.50 96 GLU A C 1
ATOM 802 O O . GLU A 1 96 ? -11.257 4.228 30.371 1.00 91.50 96 GLU A O 1
ATOM 807 N N . LEU A 1 97 ? -12.476 4.884 28.605 1.00 91.44 97 LEU A N 1
ATOM 808 C CA . LEU A 1 97 ? -12.025 6.278 28.604 1.00 91.44 97 LEU A CA 1
ATOM 809 C C . LEU A 1 97 ? -13.006 7.266 29.266 1.00 91.44 97 LEU A C 1
ATOM 811 O O . LEU A 1 97 ? -12.724 8.463 29.265 1.00 91.44 97 LEU A O 1
ATOM 815 N N . ASP A 1 98 ? -14.147 6.810 29.800 1.00 92.00 98 ASP A N 1
ATOM 816 C CA . ASP A 1 98 ? -15.202 7.666 30.382 1.00 92.00 98 ASP A CA 1
ATOM 817 C C . ASP A 1 98 ? -15.750 8.740 29.398 1.00 92.00 98 ASP A C 1
ATOM 819 O O . ASP A 1 98 ? -15.836 9.952 29.659 1.00 92.00 98 ASP A O 1
ATOM 823 N N . LEU A 1 99 ? -16.088 8.290 28.180 1.00 91.69 99 LEU A N 1
ATOM 824 C CA . LEU A 1 99 ? -16.501 9.131 27.040 1.00 91.69 99 LEU A CA 1
ATOM 825 C C . LEU A 1 99 ? -17.879 8.768 26.455 1.00 91.69 99 LEU A C 1
ATOM 827 O O . LEU A 1 99 ? -18.202 9.145 25.323 1.00 91.69 99 LEU A O 1
ATOM 831 N N . GLU A 1 100 ? -18.698 8.021 27.189 1.00 89.62 100 GLU A N 1
ATOM 832 C CA . GLU A 1 100 ? -19.954 7.429 26.701 1.00 89.62 100 GLU A CA 1
ATOM 833 C C . GLU A 1 100 ? -20.950 8.479 26.190 1.00 89.62 100 GLU A C 1
ATOM 835 O O . GLU A 1 100 ? -21.494 8.341 25.096 1.00 89.62 100 GLU A O 1
ATOM 840 N N . ASN A 1 101 ? -21.108 9.576 26.934 1.00 90.88 101 ASN A N 1
ATOM 841 C CA . ASN A 1 101 ? -22.089 10.629 26.652 1.00 90.88 101 ASN A CA 1
ATOM 842 C C . ASN A 1 101 ? -21.469 11.891 26.026 1.00 90.88 101 ASN A C 1
ATOM 844 O O . ASN A 1 101 ? -22.096 12.949 25.988 1.00 90.88 101 ASN A O 1
ATOM 848 N N . LYS A 1 102 ? -20.224 11.803 25.537 1.00 90.44 102 LYS A N 1
ATOM 849 C CA . LYS A 1 102 ? -19.486 12.944 24.975 1.00 90.44 102 LYS A CA 1
ATOM 850 C C . LYS A 1 102 ? -19.394 12.839 23.451 1.00 90.44 102 LYS A C 1
ATOM 852 O O . LYS A 1 102 ? -19.140 11.767 22.892 1.00 90.44 102 LYS A O 1
ATOM 857 N N . LYS A 1 103 ? -19.561 13.975 22.764 1.00 91.19 103 LYS A N 1
ATOM 858 C CA . LYS A 1 103 ? -19.182 14.116 21.350 1.00 91.19 103 LYS A CA 1
ATOM 859 C C . LYS A 1 103 ? -17.669 14.315 21.273 1.00 91.19 103 LYS A C 1
ATOM 861 O O . LYS A 1 103 ? -17.122 15.148 21.987 1.00 91.19 103 LYS A O 1
ATOM 866 N N 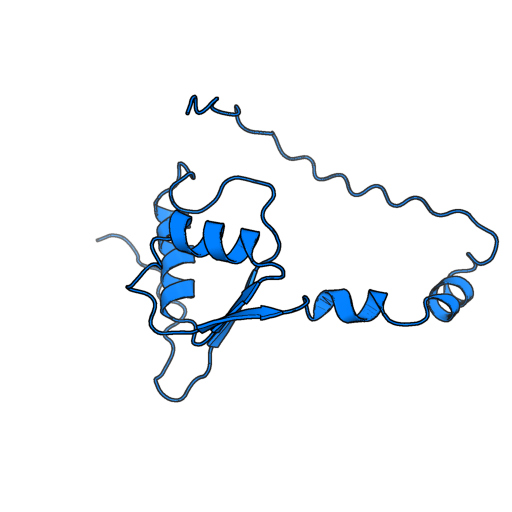. LEU A 1 104 ? -17.011 13.541 20.417 1.00 87.75 104 LEU A N 1
ATOM 867 C CA . LEU A 1 104 ? -15.562 13.562 20.227 1.00 87.75 104 LEU A CA 1
ATOM 868 C C . LEU A 1 104 ? -15.241 14.135 18.854 1.00 87.75 104 LEU A C 1
ATOM 870 O O . LEU A 1 104 ? -15.813 13.701 17.855 1.00 87.75 104 LEU A O 1
ATOM 874 N N . PHE A 1 105 ? -14.297 15.068 18.815 1.00 90.56 105 PHE A N 1
ATOM 875 C CA . PHE A 1 105 ? -13.738 15.608 17.583 1.00 90.56 105 PHE A CA 1
ATOM 876 C C . PHE A 1 105 ? -12.240 15.326 17.583 1.00 90.56 105 PHE A C 1
ATOM 878 O O . PHE A 1 105 ? -11.528 15.746 18.491 1.00 90.56 105 PHE A O 1
ATOM 885 N N . ALA A 1 106 ? -11.772 14.591 16.578 1.00 87.69 106 ALA A N 1
ATOM 886 C CA . ALA A 1 106 ? -10.352 14.366 16.358 1.00 87.69 106 ALA A CA 1
ATOM 887 C C . ALA A 1 106 ? -9.874 15.326 15.270 1.00 87.69 106 ALA A C 1
ATOM 889 O O . ALA A 1 106 ? -10.359 15.282 14.140 1.00 87.69 106 ALA A O 1
ATOM 890 N N . ILE A 1 107 ? -8.927 16.193 15.620 1.00 87.06 107 ILE A N 1
ATOM 891 C CA . ILE A 1 107 ? -8.278 17.098 14.677 1.00 87.06 107 ILE A CA 1
ATOM 892 C C . ILE A 1 107 ? -6.844 16.606 14.504 1.00 87.06 107 ILE A C 1
ATOM 894 O O . ILE A 1 107 ? -6.013 16.744 15.398 1.00 87.06 107 ILE A O 1
ATOM 898 N N . CYS A 1 108 ? -6.558 15.999 13.355 1.00 79.81 108 CYS A N 1
ATOM 899 C CA . CYS A 1 108 ? -5.214 15.559 13.001 1.00 79.81 108 CYS A CA 1
ATOM 900 C C . CYS A 1 108 ? -4.565 16.619 12.110 1.00 79.81 108 CYS A C 1
ATOM 902 O O . CYS A 1 108 ? -4.692 16.568 10.887 1.00 79.81 108 CYS A O 1
ATOM 904 N N . LEU A 1 109 ? -3.890 17.595 12.718 1.00 68.69 109 LEU A N 1
ATOM 905 C CA . LEU A 1 109 ? -3.052 18.534 11.977 1.00 68.69 109 LEU A CA 1
ATOM 906 C C . LEU A 1 109 ? -1.671 17.914 11.765 1.00 68.69 109 LEU A C 1
ATOM 908 O O . LEU A 1 109 ? -1.032 17.448 12.705 1.00 68.69 109 LEU A O 1
ATOM 912 N N . LEU A 1 110 ? -1.213 17.928 10.519 1.00 63.81 110 LEU A N 1
ATOM 913 C CA . LEU A 1 110 ? 0.195 17.770 10.188 1.00 63.81 110 LEU A CA 1
ATOM 914 C C . LEU A 1 110 ? 0.663 19.132 9.681 1.00 63.81 110 LEU A C 1
ATOM 916 O O . LEU A 1 110 ? 0.246 19.546 8.598 1.00 63.81 110 LEU A O 1
ATOM 920 N N . GLU A 1 111 ? 1.510 19.827 10.439 1.00 57.34 111 GLU A N 1
ATOM 921 C CA . GLU A 1 111 ? 2.189 21.006 9.906 1.00 57.34 111 GLU A CA 1
ATOM 922 C C . GLU A 1 111 ? 3.211 20.549 8.867 1.00 57.34 111 GLU A C 1
ATOM 924 O O . GLU A 1 111 ? 4.287 20.040 9.173 1.00 57.34 111 GLU A O 1
ATOM 929 N N . GLY A 1 112 ? 2.833 20.675 7.602 1.00 57.25 112 GLY A N 1
ATOM 930 C CA . GLY A 1 112 ? 3.735 20.524 6.478 1.00 57.25 112 GLY A CA 1
ATOM 931 C C . GLY A 1 112 ? 3.537 21.703 5.549 1.00 57.25 112 GLY A C 1
ATOM 932 O O . GLY A 1 112 ? 2.408 22.014 5.172 1.00 57.25 112 GLY A O 1
ATOM 933 N N . SER A 1 113 ? 4.627 22.346 5.148 1.00 59.88 113 SER A N 1
ATOM 934 C CA . SER A 1 113 ? 4.600 23.317 4.063 1.00 59.88 113 SER A CA 1
ATOM 935 C C . SER A 1 113 ? 4.090 22.622 2.796 1.00 59.88 113 SER A C 1
ATOM 937 O O . SER A 1 113 ? 4.683 21.666 2.287 1.00 59.88 113 SER A O 1
ATOM 939 N N . ILE A 1 114 ? 2.931 23.059 2.304 1.00 56.75 114 ILE A N 1
ATOM 940 C CA . ILE A 1 114 ? 2.400 22.607 1.020 1.00 56.75 114 ILE A CA 1
ATOM 941 C C . ILE A 1 114 ? 3.293 23.251 -0.043 1.00 56.75 114 ILE A C 1
ATOM 943 O O . ILE A 1 114 ? 3.266 24.465 -0.234 1.00 56.75 114 ILE A O 1
ATOM 947 N N . GLY A 1 115 ? 4.145 22.451 -0.690 1.00 56.75 115 GLY A N 1
ATOM 948 C CA . GLY A 1 115 ? 4.943 22.916 -1.825 1.00 56.75 115 GLY A CA 1
ATOM 949 C C . GLY A 1 115 ? 4.043 23.508 -2.915 1.00 56.75 115 GLY A C 1
ATOM 950 O O . GLY A 1 115 ? 2.886 23.108 -3.047 1.00 56.75 115 GLY A O 1
ATOM 951 N N . LYS A 1 116 ? 4.559 24.474 -3.689 1.00 54.16 116 LYS A N 1
ATOM 952 C CA . LYS A 1 116 ? 3.802 25.136 -4.765 1.00 54.16 116 LYS A CA 1
ATOM 953 C C . LYS A 1 116 ? 3.165 24.083 -5.679 1.00 54.16 116 LYS A C 1
ATOM 955 O O . LYS A 1 116 ? 3.871 23.325 -6.341 1.00 54.16 116 LYS A O 1
ATOM 960 N N . VAL A 1 117 ? 1.834 24.050 -5.719 1.00 54.97 117 VAL A N 1
ATOM 961 C CA . VAL A 1 117 ? 1.084 23.172 -6.620 1.00 54.97 117 VAL A CA 1
ATOM 962 C C . VAL A 1 117 ? 1.367 23.634 -8.049 1.00 54.97 117 VAL A C 1
ATOM 964 O O . VAL A 1 117 ? 0.969 24.729 -8.445 1.00 54.97 117 VAL A O 1
ATOM 967 N N . LYS A 1 118 ? 2.097 22.829 -8.829 1.00 55.44 118 LYS A N 1
ATOM 968 C CA . LYS A 1 118 ? 2.246 23.071 -10.268 1.00 55.44 118 LYS A CA 1
ATOM 969 C C . LYS A 1 118 ? 0.901 22.745 -10.920 1.00 55.44 118 LYS A C 1
ATOM 971 O O . LYS A 1 118 ? 0.465 21.598 -10.883 1.00 55.44 118 LYS A O 1
ATOM 976 N N . ASN A 1 119 ? 0.242 23.750 -11.496 1.00 45.06 119 ASN A N 1
ATOM 977 C CA . ASN A 1 119 ? -0.921 23.538 -12.355 1.00 45.06 119 ASN A CA 1
ATOM 978 C C . ASN A 1 119 ? -0.462 22.779 -13.605 1.00 45.06 119 ASN A C 1
ATOM 980 O O . ASN A 1 119 ? 0.113 23.374 -14.516 1.00 45.06 119 ASN A O 1
ATOM 984 N N . GLN A 1 120 ? -0.695 21.470 -13.646 1.00 45.88 120 GLN A N 1
ATOM 985 C CA . GLN A 1 120 ? -0.620 20.715 -14.889 1.00 45.88 120 GLN A CA 1
ATOM 986 C C . GLN A 1 120 ? -1.901 21.015 -15.672 1.00 45.88 120 GLN A C 1
ATOM 988 O O . GLN A 1 120 ? -2.979 20.547 -15.315 1.00 45.88 120 GLN A O 1
ATOM 993 N N . ARG A 1 121 ? -1.796 21.861 -16.703 1.00 38.47 121 ARG A N 1
ATOM 994 C CA . ARG A 1 121 ? -2.826 21.925 -17.745 1.00 38.47 121 ARG A CA 1
ATOM 995 C C . ARG A 1 121 ? -2.758 20.605 -18.520 1.00 38.47 121 ARG A C 1
ATOM 997 O O . ARG A 1 121 ? -1.662 20.226 -18.932 1.00 38.47 121 ARG A O 1
ATOM 1004 N N . MET A 1 122 ? -3.900 19.918 -18.612 1.00 37.44 122 MET A N 1
ATOM 1005 C CA . MET A 1 122 ? -4.120 18.808 -19.548 1.00 37.44 122 MET A CA 1
ATOM 1006 C C . MET A 1 122 ? -3.920 19.272 -20.988 1.00 37.44 122 MET A C 1
ATOM 1008 O O . MET A 1 122 ? -4.253 20.450 -21.264 1.00 37.44 122 MET A O 1
#

Organism: Staphylococcus xylosus (NCBI:txid1288)

InterPro domains:
  IPR007554 CDP-glycerol glycerophosphotransferase [PF04464] (6-103)
  IPR043149 CDP-glycerol glycerophosphotransferase, N-terminal domain [G3DSA:3.40.50.11820] (2-105)

Foldseek 3Di:
DDDDPPVDDDDPPDAAEAEDEQDPDDDAQVDPDPVVNVVVLVSQLNHLEYEYQDPVSVVSCCVRNVCPPPRPHYYHHDHDPVCVCVVDDCCVVCVVVVNNPHDDDDDDDDPDDDPPDDPDDD